Protein AF-A0A1A7WM80-F1 (afdb_monomer_lite)

Structure (mmCIF, N/CA/C/O backbone):
data_AF-A0A1A7WM80-F1
#
_entry.id   AF-A0A1A7WM80-F1
#
loop_
_atom_site.group_PDB
_atom_site.id
_atom_site.type_symbol
_atom_site.label_atom_id
_atom_site.label_alt_id
_atom_site.label_comp_id
_atom_site.label_asym_id
_atom_site.label_entity_id
_atom_site.label_seq_id
_atom_site.pdbx_PDB_ins_code
_atom_site.Cartn_x
_atom_site.Cartn_y
_atom_site.Cartn_z
_atom_site.occupancy
_atom_site.B_iso_or_equiv
_atom_site.auth_seq_id
_atom_site.auth_comp_id
_atom_site.auth_asym_id
_atom_site.auth_atom_id
_atom_site.pdbx_PDB_model_num
ATOM 1 N N . GLU A 1 1 ? 20.010 -21.879 -5.066 1.00 61.41 1 GLU A N 1
ATOM 2 C CA . GLU A 1 1 ? 19.244 -20.628 -5.216 1.00 61.41 1 GLU A CA 1
ATOM 3 C C . GLU A 1 1 ? 18.224 -20.586 -4.095 1.00 61.41 1 GLU A C 1
ATOM 5 O O . GLU A 1 1 ? 17.608 -21.617 -3.839 1.00 61.41 1 GLU A O 1
ATOM 10 N N . ASN A 1 2 ? 18.106 -19.465 -3.383 1.00 75.56 2 ASN A N 1
ATOM 11 C CA . ASN A 1 2 ? 17.033 -19.303 -2.405 1.00 75.56 2 ASN A CA 1
ATOM 12 C C . ASN A 1 2 ? 15.741 -19.009 -3.181 1.00 75.56 2 ASN A C 1
ATOM 14 O O . ASN A 1 2 ? 15.754 -18.109 -4.023 1.00 75.56 2 ASN A O 1
ATOM 18 N N . PRO A 1 3 ? 14.655 -19.771 -2.973 1.00 90.31 3 PRO A N 1
ATOM 19 C CA . PRO A 1 3 ? 13.404 -19.518 -3.672 1.00 90.31 3 PRO A CA 1
ATOM 20 C C . PRO A 1 3 ? 12.851 -18.145 -3.274 1.00 90.31 3 PRO A C 1
ATOM 22 O O . PRO A 1 3 ? 12.801 -17.809 -2.094 1.00 90.31 3 PRO A O 1
ATOM 25 N N . VAL A 1 4 ? 12.429 -17.361 -4.267 1.00 94.38 4 VAL A N 1
ATOM 26 C CA . VAL A 1 4 ? 11.773 -16.065 -4.051 1.00 94.38 4 VAL A CA 1
ATOM 27 C C . VAL A 1 4 ? 10.263 -16.276 -4.038 1.00 94.38 4 VAL A C 1
ATOM 29 O O . VAL A 1 4 ? 9.712 -16.872 -4.965 1.00 94.38 4 VAL A O 1
ATOM 32 N N . GLN A 1 5 ? 9.591 -15.759 -3.011 1.00 95.19 5 GLN A N 1
ATOM 33 C CA . GLN A 1 5 ? 8.135 -15.764 -2.905 1.00 95.19 5 GLN A CA 1
ATOM 34 C C . GLN A 1 5 ? 7.595 -14.341 -3.052 1.00 95.19 5 GLN A C 1
ATOM 36 O O . GLN A 1 5 ? 7.981 -13.439 -2.315 1.00 95.19 5 GLN A O 1
ATOM 41 N N . PHE A 1 6 ? 6.687 -14.148 -4.008 1.00 96.81 6 PHE A N 1
ATOM 42 C CA . PHE A 1 6 ? 6.001 -12.876 -4.217 1.00 96.81 6 PHE A CA 1
ATOM 43 C C . PHE A 1 6 ? 4.604 -12.923 -3.608 1.00 96.81 6 PHE A C 1
ATOM 45 O O . PHE A 1 6 ? 3.855 -13.874 -3.836 1.00 96.81 6 PHE A O 1
ATOM 52 N N . TYR A 1 7 ? 4.243 -11.860 -2.896 1.00 97.31 7 TYR A N 1
ATOM 53 C CA . TYR A 1 7 ? 2.901 -11.645 -2.371 1.00 97.31 7 TYR A CA 1
ATOM 54 C C . TYR A 1 7 ? 2.231 -10.502 -3.141 1.00 97.31 7 TYR A C 1
ATOM 56 O O . TYR A 1 7 ? 2.820 -9.433 -3.321 1.00 97.31 7 TYR A O 1
ATOM 64 N N . GLU A 1 8 ? 1.000 -10.713 -3.613 1.00 97.81 8 GLU A N 1
ATOM 65 C CA . GLU A 1 8 ? 0.164 -9.605 -4.076 1.00 97.81 8 GLU A CA 1
ATOM 66 C C . GLU A 1 8 ? -0.400 -8.905 -2.837 1.00 97.81 8 GLU A C 1
ATOM 68 O O . GLU A 1 8 ? -1.327 -9.420 -2.216 1.00 97.81 8 GLU A O 1
ATOM 73 N N . ARG A 1 9 ? 0.153 -7.728 -2.506 1.00 97.94 9 ARG A N 1
ATOM 74 C CA . ARG A 1 9 ? -0.090 -7.004 -1.241 1.00 97.94 9 ARG A CA 1
ATOM 75 C C . ARG A 1 9 ? 0.486 -7.740 -0.023 1.00 97.94 9 ARG A C 1
ATOM 77 O O . ARG A 1 9 ? 1.331 -8.621 -0.151 1.00 97.94 9 ARG A O 1
ATOM 84 N N . SER A 1 10 ? 0.095 -7.308 1.171 1.00 96.25 10 SER A N 1
ATOM 85 C CA . SER A 1 10 ? 0.457 -7.927 2.443 1.00 96.25 10 SER A CA 1
ATOM 86 C C . SER A 1 10 ? -0.557 -7.574 3.531 1.00 96.25 10 SER A C 1
ATOM 88 O O . SER A 1 10 ? -1.311 -6.604 3.412 1.00 96.25 10 SER A O 1
ATOM 90 N N . VAL A 1 11 ? -0.485 -8.296 4.648 1.00 95.69 11 VAL A N 1
ATOM 91 C CA . VAL A 1 11 ? -1.216 -7.971 5.886 1.00 95.69 11 VAL A CA 1
ATOM 92 C C . VAL A 1 11 ? -0.970 -6.528 6.352 1.00 95.69 11 VAL A C 1
ATOM 94 O O . VAL A 1 11 ? -1.848 -5.885 6.917 1.00 95.69 11 VAL A O 1
ATOM 97 N N . TYR A 1 12 ? 0.196 -5.958 6.032 1.00 96.19 12 TYR A N 1
ATOM 98 C CA . TYR A 1 12 ? 0.525 -4.574 6.362 1.00 96.19 12 TYR A CA 1
ATOM 99 C C . TYR A 1 12 ? -0.282 -3.575 5.533 1.00 96.19 12 TYR A C 1
ATOM 101 O O . TYR A 1 12 ? -0.803 -2.610 6.089 1.00 96.19 12 TYR A O 1
ATOM 109 N N . SER A 1 13 ? -0.440 -3.803 4.225 1.00 97.38 13 SER A N 1
ATOM 110 C CA . SER A 1 13 ? -1.319 -2.949 3.417 1.00 97.38 13 SER A CA 1
ATOM 111 C C . SER A 1 13 ? -2.782 -3.067 3.841 1.00 97.38 13 SER A C 1
ATOM 113 O O . SER A 1 13 ? -3.495 -2.066 3.791 1.00 97.38 13 SER A O 1
ATOM 115 N N . ASP A 1 14 ? -3.221 -4.235 4.319 1.00 97.62 14 ASP A N 1
ATOM 116 C CA . ASP A 1 14 ? -4.590 -4.404 4.814 1.00 97.62 14 ASP A CA 1
ATOM 117 C C . ASP A 1 14 ? -4.869 -3.449 5.979 1.00 97.62 14 ASP A C 1
ATOM 119 O O . ASP A 1 14 ? -5.851 -2.709 5.933 1.00 97.62 14 ASP A O 1
ATOM 123 N N . ARG A 1 15 ? -3.969 -3.377 6.972 1.00 97.12 15 ARG A N 1
ATOM 124 C CA . ARG A 1 15 ? -4.127 -2.471 8.120 1.00 97.12 15 ARG A CA 1
ATOM 125 C C . ARG A 1 15 ? -3.833 -1.013 7.784 1.00 97.12 15 ARG A C 1
ATOM 127 O O . ARG A 1 15 ? -4.650 -0.139 8.068 1.00 97.12 15 ARG A O 1
ATOM 134 N N . TYR A 1 16 ? -2.654 -0.736 7.232 1.00 97.44 16 TYR A N 1
ATOM 135 C CA . TYR A 1 16 ? -2.134 0.628 7.120 1.00 97.44 16 TYR A CA 1
ATOM 136 C C . TYR A 1 16 ? -2.689 1.396 5.922 1.00 97.44 16 TYR A C 1
ATOM 138 O O . TYR A 1 16 ? -2.710 2.627 5.964 1.00 97.44 16 TYR A O 1
ATOM 146 N N . VAL A 1 17 ? -3.191 0.703 4.895 1.00 98.12 17 VAL A N 1
ATOM 147 C CA . VAL A 1 17 ? -3.838 1.335 3.742 1.00 98.12 17 VAL A CA 1
ATOM 148 C C . VAL A 1 17 ? -5.353 1.185 3.828 1.00 98.12 17 VAL A C 1
ATOM 150 O O . VAL A 1 17 ? -6.040 2.187 3.975 1.00 98.12 17 VAL A O 1
ATOM 153 N N . PHE A 1 18 ? -5.892 -0.031 3.732 1.00 98.31 18 PHE A N 1
ATOM 154 C CA . PHE A 1 18 ? -7.330 -0.211 3.500 1.00 98.31 18 PHE A CA 1
ATOM 155 C C . PHE A 1 18 ? -8.171 -0.010 4.762 1.00 98.31 18 PHE A C 1
ATOM 157 O O . PHE A 1 18 ? -9.069 0.830 4.764 1.00 98.31 18 PHE A O 1
ATOM 164 N N . ALA A 1 19 ? -7.875 -0.729 5.845 1.00 98.19 19 ALA A N 1
ATOM 165 C CA . ALA A 1 19 ? -8.649 -0.634 7.080 1.00 98.19 19 ALA A CA 1
ATOM 166 C C . ALA A 1 19 ? -8.515 0.752 7.731 1.00 98.19 19 ALA A C 1
ATOM 168 O O . ALA A 1 19 ? -9.516 1.315 8.170 1.00 98.19 19 ALA A O 1
ATOM 169 N N . SER A 1 20 ? -7.315 1.349 7.710 1.00 97.81 20 SER A N 1
ATOM 170 C CA . SER A 1 20 ? -7.134 2.730 8.177 1.00 97.81 20 SER A CA 1
ATOM 171 C C . SER A 1 20 ? -7.931 3.736 7.336 1.00 97.81 20 SER A C 1
ATOM 173 O O . SER A 1 20 ? -8.473 4.686 7.890 1.00 97.81 20 SER A O 1
ATOM 175 N N . ASN A 1 21 ? -8.056 3.526 6.018 1.00 98.00 21 ASN A N 1
ATOM 176 C CA . ASN A 1 21 ? -8.878 4.382 5.159 1.00 98.00 21 ASN A CA 1
ATOM 177 C C . ASN A 1 21 ? -10.360 4.270 5.477 1.00 98.00 21 ASN A C 1
ATOM 179 O O . ASN A 1 21 ? -11.034 5.289 5.547 1.00 98.00 21 ASN A O 1
ATOM 183 N N . LEU A 1 22 ? -10.855 3.048 5.669 1.00 98.06 22 LEU A N 1
ATOM 184 C CA . LEU A 1 22 ? -12.249 2.814 6.042 1.00 98.06 22 LEU A CA 1
ATOM 185 C C . LEU A 1 22 ? -12.574 3.485 7.381 1.00 98.06 22 LEU A C 1
ATOM 187 O O . LEU A 1 22 ? -13.598 4.149 7.503 1.00 98.06 22 LEU A O 1
ATOM 191 N N . PHE A 1 23 ? -11.672 3.393 8.360 1.00 98.06 23 PHE A N 1
ATOM 192 C CA . PHE A 1 23 ? -11.830 4.106 9.626 1.00 98.06 23 PHE A CA 1
ATOM 193 C C . PHE A 1 23 ? -11.856 5.630 9.442 1.00 98.06 23 PHE A C 1
ATOM 195 O O . PHE A 1 23 ? -12.776 6.292 9.914 1.00 98.06 23 PHE A O 1
ATOM 202 N N . GLU A 1 24 ? -10.903 6.197 8.699 1.00 96.56 24 GLU A N 1
ATOM 203 C CA . GLU A 1 24 ? -10.845 7.645 8.441 1.00 96.56 24 GLU A CA 1
ATOM 204 C C . GLU A 1 24 ? -12.034 8.171 7.617 1.00 96.56 24 GLU A C 1
ATOM 206 O O . GLU A 1 24 ? -12.412 9.333 7.767 1.00 96.56 24 GLU A O 1
ATOM 211 N N . CYS A 1 25 ? -12.648 7.329 6.780 1.00 95.25 25 CYS A N 1
ATOM 212 C CA . CYS A 1 25 ? -13.864 7.656 6.028 1.00 95.25 25 CYS A CA 1
ATOM 213 C C . CYS A 1 25 ? -15.151 7.514 6.855 1.00 95.25 25 CYS A C 1
ATOM 215 O O . CYS A 1 25 ? -16.214 7.931 6.396 1.00 95.25 25 CYS A O 1
ATOM 217 N N . GLY A 1 26 ? -15.070 6.965 8.071 1.00 96.44 26 GLY A N 1
ATOM 218 C CA . GLY A 1 26 ? -16.225 6.705 8.930 1.00 96.44 26 GLY A CA 1
ATOM 219 C C . GLY A 1 26 ? -16.981 5.412 8.607 1.00 96.44 26 GLY A C 1
ATOM 220 O O . GLY A 1 26 ? -18.076 5.215 9.129 1.00 96.44 26 GLY A O 1
ATOM 221 N N . ASP A 1 27 ? -16.407 4.529 7.783 1.00 97.19 27 ASP A N 1
ATOM 222 C CA . ASP A 1 27 ? -16.963 3.207 7.462 1.00 97.19 27 ASP A CA 1
ATOM 223 C C . ASP A 1 27 ? -16.685 2.167 8.563 1.00 97.19 27 ASP A C 1
ATOM 225 O O . ASP A 1 27 ? -17.310 1.107 8.585 1.00 97.19 27 ASP A O 1
ATOM 229 N N . LEU A 1 28 ? -15.752 2.459 9.477 1.00 98.00 28 LEU A N 1
ATOM 230 C CA . LEU A 1 28 ? -15.534 1.701 10.710 1.00 98.00 28 LEU A CA 1
ATOM 231 C C . LEU A 1 28 ? -15.759 2.608 11.916 1.00 98.00 28 LEU A C 1
ATOM 233 O O . LEU A 1 28 ? -15.232 3.718 11.984 1.00 98.00 28 LEU A O 1
ATOM 237 N N . THR A 1 29 ? -16.499 2.114 12.901 1.00 98.44 29 THR A N 1
ATOM 238 C CA . THR A 1 29 ? -16.626 2.767 14.208 1.00 98.44 29 THR A CA 1
ATOM 239 C C . THR A 1 29 ? -15.337 2.639 15.023 1.00 98.44 29 THR A C 1
ATOM 241 O O . THR A 1 29 ? -14.519 1.748 14.788 1.00 98.44 29 THR A O 1
ATOM 244 N N . ASP A 1 30 ? -15.183 3.468 16.061 1.00 98.31 30 ASP A N 1
ATOM 245 C CA . ASP A 1 30 ? -14.046 3.379 16.993 1.00 98.31 30 ASP A CA 1
ATOM 246 C C . ASP A 1 30 ? -13.900 1.979 17.610 1.00 98.31 30 ASP A C 1
ATOM 248 O O . ASP A 1 30 ? -12.790 1.482 17.803 1.00 98.31 30 ASP A O 1
ATOM 252 N N . THR A 1 31 ? -15.027 1.318 17.903 1.00 98.38 31 THR A N 1
ATOM 253 C CA . THR A 1 31 ? -15.024 -0.038 18.468 1.00 98.38 31 THR A CA 1
ATOM 254 C C . THR A 1 31 ? -14.562 -1.066 17.438 1.00 98.38 31 THR A C 1
ATOM 256 O O . THR A 1 31 ? -13.706 -1.890 17.753 1.00 98.38 31 THR A O 1
ATOM 259 N N . GLU A 1 32 ? -15.073 -1.011 16.206 1.00 98.56 32 GLU A N 1
ATOM 260 C CA . GLU A 1 32 ? -14.650 -1.921 15.131 1.00 98.56 32 GLU A CA 1
ATOM 261 C C . GLU A 1 32 ? -13.172 -1.735 14.789 1.00 98.56 32 GLU A C 1
ATOM 263 O O . GLU A 1 32 ? -12.442 -2.717 14.650 1.00 98.56 32 GLU A O 1
ATOM 268 N N . TRP A 1 33 ? -12.707 -0.486 14.729 1.00 98.31 33 TRP A N 1
ATOM 269 C CA . TRP A 1 33 ? -11.304 -0.177 14.487 1.00 98.31 33 TRP A CA 1
ATOM 270 C C . TRP A 1 33 ? -10.397 -0.666 15.619 1.00 98.31 33 TRP A C 1
ATOM 272 O O . TRP A 1 33 ? -9.346 -1.248 15.351 1.00 98.31 33 TRP A O 1
ATOM 282 N N . SER A 1 34 ? -10.797 -0.495 16.882 1.00 98.19 34 SER A N 1
ATOM 283 C CA . SER A 1 34 ? -10.044 -1.034 18.022 1.00 98.19 34 SER A CA 1
ATOM 284 C C . SER A 1 34 ? -9.934 -2.558 17.948 1.00 98.19 34 SER A C 1
ATOM 286 O O . SER A 1 34 ? -8.833 -3.097 18.026 1.00 98.19 34 SER A O 1
ATOM 288 N N . VAL A 1 35 ? -11.052 -3.255 17.722 1.00 98.31 35 VAL A N 1
ATOM 289 C CA . VAL A 1 35 ? -11.076 -4.725 17.641 1.00 98.31 35 VAL A CA 1
ATOM 290 C C . VAL A 1 35 ? -10.240 -5.232 16.463 1.00 98.31 35 VAL A C 1
ATOM 292 O O . VAL A 1 35 ? -9.487 -6.195 16.615 1.00 98.31 35 VAL A O 1
ATOM 295 N N . TYR A 1 36 ? -10.327 -4.580 15.299 1.00 98.31 36 TYR A N 1
ATOM 296 C CA . TYR A 1 36 ? -9.520 -4.929 14.129 1.00 98.31 36 TYR A CA 1
ATOM 297 C C . TYR A 1 36 ? -8.019 -4.814 14.425 1.00 98.31 36 TYR A C 1
ATOM 299 O O . TYR A 1 36 ? -7.251 -5.727 14.113 1.00 98.31 36 TYR A O 1
ATOM 307 N N . GLN A 1 37 ? -7.593 -3.713 15.049 1.00 97.19 37 GLN A N 1
ATOM 308 C CA . GLN A 1 37 ? -6.188 -3.490 15.386 1.00 97.19 37 GLN A CA 1
ATOM 309 C C . GLN A 1 37 ? -5.663 -4.495 16.411 1.00 97.19 37 GLN A C 1
ATOM 311 O O . GLN A 1 37 ? -4.539 -4.983 16.252 1.00 97.19 37 GLN A O 1
ATOM 316 N N . ASP A 1 38 ? -6.466 -4.826 17.422 1.00 97.12 38 ASP A N 1
ATOM 317 C CA . ASP A 1 38 ? -6.116 -5.827 18.430 1.00 97.12 38 ASP A CA 1
ATOM 318 C C . ASP A 1 38 ? -5.921 -7.199 17.780 1.00 97.12 38 ASP A C 1
ATOM 320 O O . ASP A 1 38 ? -4.903 -7.860 18.000 1.00 97.12 38 ASP A O 1
ATOM 324 N N . TRP A 1 39 ? -6.854 -7.604 16.913 1.00 97.12 39 TRP A N 1
ATOM 325 C CA . TRP A 1 39 ? -6.787 -8.892 16.227 1.00 97.12 39 TRP A CA 1
ATOM 326 C C . TRP A 1 39 ? -5.602 -8.973 15.263 1.00 97.12 39 TRP A C 1
ATOM 328 O O . TRP A 1 39 ? -4.842 -9.942 15.289 1.00 97.12 39 TRP A O 1
ATOM 338 N N . HIS A 1 40 ? -5.391 -7.928 14.461 1.00 96.12 40 HIS A N 1
ATOM 339 C CA . HIS A 1 40 ? -4.257 -7.838 13.546 1.00 96.12 40 HIS A CA 1
ATOM 340 C C . HIS A 1 40 ? -2.916 -7.924 14.291 1.00 96.12 40 HIS A C 1
ATOM 342 O O . HIS A 1 40 ? -2.020 -8.667 13.892 1.00 96.12 40 HIS A O 1
ATOM 348 N N . THR A 1 41 ? -2.777 -7.188 15.396 1.00 94.56 41 THR A N 1
ATOM 349 C CA . THR A 1 41 ? -1.548 -7.184 16.202 1.00 94.56 41 THR A CA 1
ATOM 350 C C . THR A 1 41 ? -1.312 -8.543 16.859 1.00 94.56 41 THR A C 1
ATOM 352 O O . THR A 1 41 ? -0.188 -9.043 16.849 1.00 94.56 41 THR A O 1
ATOM 355 N N . TRP A 1 42 ? -2.365 -9.179 17.379 1.00 94.38 42 TRP A N 1
ATOM 356 C CA . TRP A 1 42 ? -2.273 -10.519 17.955 1.00 94.38 42 TRP A CA 1
ATOM 357 C C . TRP A 1 42 ? -1.820 -11.565 16.929 1.00 94.38 42 TRP A C 1
ATOM 359 O O . TRP A 1 42 ? -0.921 -12.352 17.223 1.00 94.38 42 TRP A O 1
ATOM 369 N N . LEU A 1 43 ? -2.393 -11.546 15.720 1.00 93.38 43 LEU A N 1
ATOM 370 C CA . LEU A 1 43 ? -2.004 -12.459 14.643 1.00 93.38 43 LEU A CA 1
ATOM 371 C C . LEU A 1 43 ? -0.544 -12.279 14.245 1.00 93.38 43 LEU A C 1
ATOM 373 O O . LEU A 1 43 ? 0.190 -13.261 14.162 1.00 93.38 43 LEU A O 1
ATOM 377 N N . LEU A 1 44 ? -0.110 -11.037 14.027 1.00 91.25 44 LEU A N 1
ATOM 378 C CA . LEU A 1 44 ? 1.275 -10.778 13.656 1.00 91.25 44 LEU A CA 1
ATOM 379 C C . LEU A 1 44 ? 2.240 -11.259 14.737 1.00 91.25 44 LEU A C 1
ATOM 381 O O . LEU A 1 44 ? 3.164 -11.990 14.417 1.00 91.25 44 LEU A O 1
ATOM 385 N N . ASN A 1 45 ? 1.970 -10.995 16.014 1.00 89.19 45 ASN A N 1
ATOM 386 C CA . ASN A 1 45 ? 2.823 -11.491 17.098 1.00 89.19 45 ASN A CA 1
ATOM 387 C C . ASN A 1 45 ? 2.931 -13.028 17.149 1.00 89.19 45 ASN A C 1
ATOM 389 O O . ASN A 1 45 ? 3.897 -13.551 17.702 1.00 89.19 45 ASN A O 1
ATOM 393 N N . HIS A 1 46 ? 1.944 -13.759 16.622 1.00 89.94 46 HIS A N 1
ATOM 394 C CA . HIS A 1 46 ? 1.958 -15.222 16.600 1.00 89.94 46 HIS A CA 1
ATOM 395 C C . HIS A 1 46 ? 2.618 -15.806 15.343 1.00 89.94 46 HIS A C 1
ATOM 397 O O . HIS A 1 46 ? 3.255 -16.852 15.429 1.00 89.94 46 HIS A O 1
ATOM 403 N N . PHE A 1 47 ? 2.470 -15.142 14.192 1.00 89.38 47 PHE A N 1
ATOM 404 C CA . PHE A 1 47 ? 2.860 -15.679 12.883 1.00 89.38 47 PHE A CA 1
ATOM 405 C C . PHE A 1 47 ? 4.011 -14.926 12.198 1.00 89.38 47 PHE A C 1
ATOM 407 O O . PHE A 1 47 ? 4.476 -15.380 11.159 1.00 89.38 47 PHE A O 1
ATOM 414 N N . GLU A 1 48 ? 4.493 -13.804 12.747 1.00 80.88 48 GLU A N 1
ATOM 415 C CA . GLU A 1 48 ? 5.513 -12.934 12.128 1.00 80.88 48 GLU A CA 1
ATOM 416 C C . GLU A 1 48 ? 6.726 -13.679 11.537 1.00 80.88 48 GLU A C 1
ATOM 418 O O . GLU A 1 48 ? 7.083 -13.359 10.397 1.00 80.88 48 GLU A O 1
ATOM 423 N N . PRO A 1 49 ? 7.328 -14.693 12.200 1.00 81.81 49 PRO A N 1
ATOM 424 C CA . PRO A 1 49 ? 8.484 -15.397 11.641 1.00 81.81 49 PRO A CA 1
ATOM 425 C C . PRO A 1 49 ? 8.216 -16.058 10.281 1.00 81.81 49 PRO A C 1
ATOM 427 O O . PRO A 1 49 ? 9.131 -16.160 9.468 1.00 81.81 49 PRO A O 1
ATOM 430 N N . ASP A 1 50 ? 6.971 -16.462 10.013 1.00 85.69 50 ASP A N 1
ATOM 431 C CA . ASP A 1 50 ? 6.583 -17.174 8.790 1.00 85.69 50 ASP A CA 1
ATOM 432 C C . ASP A 1 50 ? 6.167 -16.229 7.648 1.00 85.69 50 ASP A C 1
ATOM 434 O O . ASP A 1 50 ? 6.083 -16.645 6.492 1.00 85.69 50 ASP A O 1
ATOM 438 N N . ILE A 1 51 ? 5.902 -14.953 7.953 1.00 87.50 51 ILE A N 1
ATOM 439 C CA . ILE A 1 51 ? 5.387 -13.950 6.998 1.00 87.50 51 ILE A CA 1
ATOM 440 C C . ILE A 1 51 ? 6.248 -12.685 6.920 1.00 87.50 51 ILE A C 1
ATOM 442 O O . ILE A 1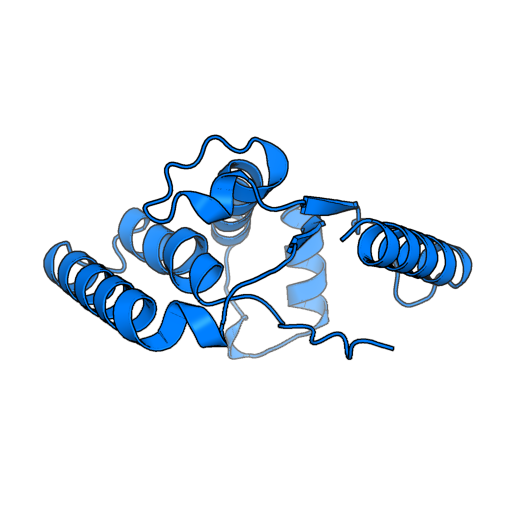 51 ? 5.812 -11.659 6.393 1.00 87.50 51 ILE A O 1
ATOM 446 N N . THR A 1 52 ? 7.473 -12.747 7.443 1.00 90.75 52 THR A N 1
ATOM 447 C CA . THR A 1 52 ? 8.430 -11.640 7.368 1.00 90.75 52 THR A CA 1
ATOM 448 C C . THR A 1 52 ? 8.748 -11.321 5.907 1.00 90.75 52 THR A C 1
ATOM 450 O O . THR A 1 52 ? 9.049 -12.206 5.105 1.00 90.75 52 THR A O 1
ATOM 453 N N . LEU A 1 53 ? 8.698 -10.037 5.556 1.00 94.81 53 LEU A N 1
ATOM 454 C CA . LEU A 1 53 ? 9.068 -9.559 4.227 1.00 94.81 53 LEU A CA 1
ATOM 455 C C . LEU A 1 53 ? 10.556 -9.201 4.189 1.00 94.81 53 LEU A C 1
ATOM 457 O O . LEU A 1 53 ? 11.077 -8.630 5.141 1.00 94.81 53 LEU A O 1
ATOM 461 N N . ASN A 1 54 ? 11.230 -9.474 3.070 1.00 95.38 54 ASN A N 1
ATOM 462 C CA . ASN A 1 54 ? 12.616 -9.033 2.850 1.00 95.38 54 ASN A CA 1
ATOM 463 C C . ASN A 1 54 ? 12.704 -7.691 2.108 1.00 95.38 54 ASN A C 1
ATOM 465 O O . ASN A 1 54 ? 13.697 -6.985 2.219 1.00 95.38 54 ASN A O 1
ATOM 469 N N . GLY A 1 55 ? 11.657 -7.317 1.374 1.00 96.75 55 GLY A N 1
ATOM 470 C CA . GLY A 1 55 ? 11.577 -6.063 0.635 1.00 96.75 55 GLY A CA 1
ATOM 471 C C . GLY A 1 55 ? 10.183 -5.856 0.053 1.00 96.75 55 GLY A C 1
ATOM 472 O O . GLY A 1 55 ? 9.364 -6.776 0.025 1.00 96.75 55 GLY A O 1
ATOM 473 N N . ILE A 1 56 ? 9.904 -4.637 -0.402 1.00 98.31 56 ILE A N 1
ATOM 474 C CA . ILE A 1 56 ? 8.609 -4.252 -0.970 1.00 98.31 56 ILE A CA 1
ATOM 475 C C . ILE A 1 56 ? 8.819 -3.722 -2.386 1.00 98.31 56 ILE A C 1
ATOM 477 O O . ILE A 1 56 ? 9.703 -2.905 -2.627 1.00 98.31 56 ILE A O 1
ATOM 481 N N . ILE A 1 57 ? 7.974 -4.148 -3.324 1.00 98.56 57 ILE A N 1
ATOM 482 C CA . ILE A 1 57 ? 7.904 -3.560 -4.665 1.00 98.56 57 ILE A CA 1
ATOM 483 C C . ILE A 1 57 ? 6.641 -2.701 -4.732 1.00 98.56 57 ILE A C 1
ATOM 485 O O . ILE A 1 57 ? 5.526 -3.220 -4.692 1.00 98.56 57 ILE A O 1
ATOM 489 N N . TYR A 1 58 ? 6.811 -1.383 -4.831 1.00 98.56 58 TYR A N 1
ATOM 490 C CA . TYR A 1 58 ? 5.714 -0.426 -4.928 1.00 98.56 58 TYR A CA 1
ATOM 491 C C . TYR A 1 58 ? 5.458 -0.042 -6.390 1.00 98.56 58 TYR A C 1
ATOM 493 O O . TYR A 1 58 ? 6.230 0.696 -7.004 1.00 98.56 58 TYR A O 1
ATOM 501 N N . LEU A 1 59 ? 4.348 -0.541 -6.944 1.00 98.00 59 LEU A N 1
ATOM 502 C CA . LEU A 1 59 ? 3.861 -0.181 -8.277 1.00 98.00 59 LEU A CA 1
ATOM 503 C C . LEU A 1 59 ? 3.108 1.153 -8.211 1.00 98.00 59 LEU A C 1
ATOM 505 O O . LEU A 1 59 ? 1.910 1.196 -7.924 1.00 98.00 59 LEU A O 1
ATOM 509 N N . ARG A 1 60 ? 3.823 2.246 -8.464 1.00 98.00 60 ARG A N 1
ATOM 510 C CA . ARG A 1 60 ? 3.317 3.611 -8.321 1.00 98.00 60 ARG A CA 1
ATOM 511 C C . ARG A 1 60 ? 2.666 4.086 -9.619 1.00 98.00 60 ARG A C 1
ATOM 513 O O . ARG A 1 60 ? 3.291 4.072 -10.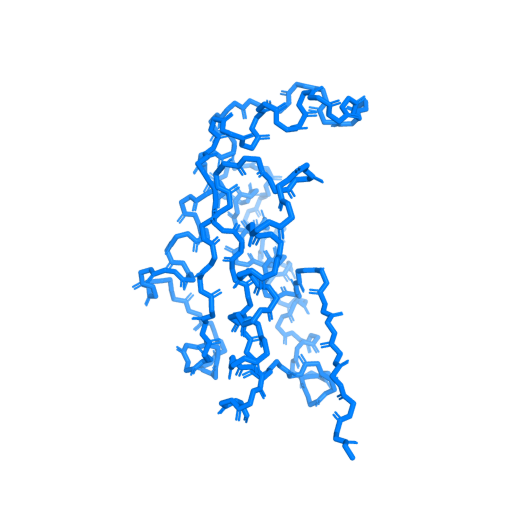676 1.00 98.00 60 ARG A O 1
ATOM 520 N N . ALA A 1 61 ? 1.416 4.532 -9.536 1.00 97.44 61 ALA A N 1
ATOM 521 C CA . ALA A 1 61 ? 0.698 5.177 -10.636 1.00 97.44 61 ALA A CA 1
ATOM 522 C C . ALA A 1 61 ? -0.233 6.271 -10.083 1.00 97.44 61 ALA A C 1
ATOM 524 O O . ALA A 1 61 ? -0.699 6.143 -8.944 1.00 97.44 61 ALA A O 1
ATOM 525 N N . PRO A 1 62 ? -0.535 7.324 -10.862 1.00 97.69 62 PRO A N 1
ATOM 526 C CA . PRO A 1 62 ? -1.444 8.370 -10.413 1.00 97.69 62 PRO A CA 1
ATOM 527 C C . PRO A 1 62 ? -2.896 7.8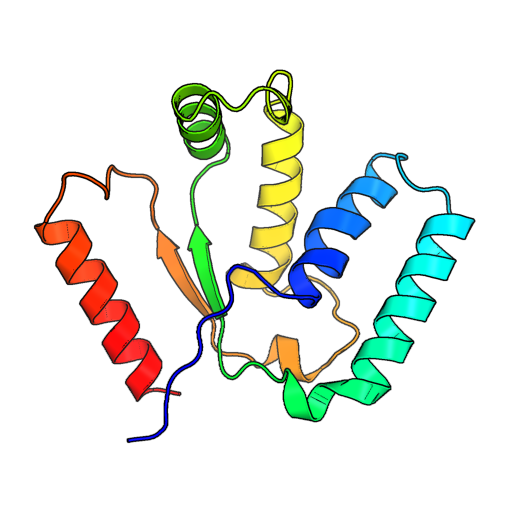52 -10.310 1.00 97.69 62 PRO A C 1
ATOM 529 O O . PRO A 1 62 ? -3.299 6.990 -11.103 1.00 97.69 62 PRO A O 1
ATOM 532 N N . PRO A 1 63 ? -3.723 8.389 -9.389 1.00 98.00 63 PRO A N 1
ATOM 533 C CA . PRO A 1 63 ? -5.114 7.962 -9.190 1.00 98.00 63 PRO A CA 1
ATOM 534 C C . PRO A 1 63 ? -5.958 7.961 -10.468 1.00 98.00 63 PRO A C 1
ATOM 536 O O . PRO A 1 63 ? -6.727 7.032 -10.711 1.00 98.00 63 PRO A O 1
ATOM 539 N N . GLN A 1 64 ? -5.759 8.949 -11.343 1.00 97.38 64 GLN A N 1
ATOM 540 C CA . GLN A 1 64 ? -6.465 9.067 -12.621 1.00 97.38 64 GLN A CA 1
ATOM 541 C C . GLN A 1 64 ? -6.136 7.893 -13.550 1.00 97.38 64 GLN A C 1
ATOM 543 O O . GLN A 1 64 ? -7.013 7.371 -14.242 1.00 97.38 64 GLN A O 1
ATOM 548 N N . ARG A 1 65 ? -4.884 7.421 -13.531 1.00 96.50 65 ARG A N 1
ATOM 549 C CA . ARG A 1 65 ? -4.471 6.241 -14.292 1.00 96.50 65 ARG A CA 1
ATOM 550 C C . ARG A 1 65 ? -5.066 4.965 -13.712 1.00 96.50 65 ARG A C 1
ATOM 552 O O . ARG A 1 65 ? -5.526 4.106 -14.466 1.00 96.50 65 ARG A O 1
ATOM 559 N N . CYS A 1 66 ? -5.100 4.846 -12.387 1.00 96.94 66 CYS A N 1
ATOM 560 C CA . CYS A 1 66 ? -5.771 3.742 -11.703 1.00 96.94 66 CYS A CA 1
ATOM 561 C C . CYS A 1 66 ? -7.268 3.701 -12.041 1.00 96.94 66 CYS A C 1
ATOM 563 O O . CYS A 1 66 ? -7.775 2.630 -12.369 1.00 96.94 66 CYS A O 1
ATOM 565 N N . MET A 1 67 ? -7.943 4.855 -12.073 1.00 96.88 67 MET A N 1
ATOM 566 C CA . MET A 1 67 ? -9.350 4.967 -12.468 1.00 96.88 67 MET A CA 1
ATOM 567 C C . MET A 1 67 ? -9.581 4.474 -13.901 1.00 96.88 67 MET A C 1
ATOM 569 O O . MET A 1 67 ? -10.445 3.633 -14.137 1.00 96.88 67 MET A O 1
ATOM 573 N N . GLN A 1 68 ? -8.761 4.919 -14.860 1.00 95.31 68 GLN A N 1
ATOM 574 C CA . GLN A 1 68 ? -8.839 4.442 -16.248 1.00 95.31 68 GLN A CA 1
ATOM 575 C C . GLN A 1 68 ? -8.701 2.914 -16.339 1.00 95.31 68 GLN A C 1
ATOM 577 O O . GLN A 1 68 ? -9.453 2.258 -17.062 1.00 95.31 68 GLN A O 1
ATOM 582 N N . ARG A 1 69 ? -7.752 2.332 -15.592 1.00 95.06 69 ARG A N 1
ATOM 583 C CA . ARG A 1 69 ? -7.518 0.878 -15.556 1.00 95.06 69 ARG A CA 1
ATOM 584 C C . ARG A 1 69 ? -8.673 0.118 -14.910 1.00 95.06 69 ARG A C 1
ATOM 586 O O . ARG A 1 69 ? -9.038 -0.947 -15.404 1.00 95.06 69 ARG A O 1
ATOM 593 N N . LEU A 1 70 ? -9.253 0.665 -13.845 1.00 95.25 70 LEU A N 1
ATOM 594 C CA . LEU A 1 70 ? -10.418 0.115 -13.154 1.00 95.25 70 LEU A CA 1
ATOM 595 C C . LEU A 1 70 ? -11.629 0.073 -14.096 1.00 95.25 70 LEU A C 1
ATOM 597 O O . LEU A 1 70 ? -12.215 -0.993 -14.295 1.00 95.25 70 LEU A O 1
ATOM 601 N N . MET A 1 71 ? -11.925 1.187 -14.775 1.00 94.12 71 MET A N 1
ATOM 602 C CA . MET A 1 71 ? -13.005 1.264 -15.765 1.00 94.12 71 MET A CA 1
ATOM 603 C C . MET A 1 71 ? -12.785 0.301 -16.938 1.00 94.12 71 MET A C 1
ATOM 605 O O . MET A 1 71 ? -13.715 -0.389 -17.346 1.00 94.12 71 MET A O 1
ATOM 609 N N . HIS A 1 72 ? -11.556 0.210 -17.457 1.00 93.69 72 HIS A N 1
ATOM 610 C CA . HIS A 1 72 ? -11.217 -0.721 -18.536 1.00 93.69 72 HIS A CA 1
ATOM 611 C C . HIS A 1 72 ? -11.359 -2.190 -18.106 1.00 93.69 72 HIS A C 1
ATOM 613 O O . HIS A 1 72 ? -11.739 -3.039 -18.911 1.00 93.69 72 HIS A O 1
ATOM 619 N N . ARG A 1 73 ? -11.031 -2.521 -16.851 1.00 94.94 73 ARG A N 1
ATOM 620 C CA . ARG A 1 73 ? -11.169 -3.883 -16.315 1.00 94.94 73 ARG A CA 1
ATOM 621 C C . ARG A 1 73 ? -12.635 -4.301 -16.180 1.00 94.94 73 ARG A C 1
ATOM 623 O O . ARG A 1 73 ? -12.932 -5.475 -16.373 1.00 94.94 73 ARG A O 1
ATOM 630 N N . GLY A 1 74 ? -13.523 -3.356 -15.870 1.00 93.69 74 GLY A N 1
ATOM 631 C CA . GLY A 1 74 ? -14.972 -3.535 -15.979 1.00 93.69 74 GLY A CA 1
ATOM 632 C C . GLY A 1 74 ? -15.601 -4.491 -14.961 1.00 93.69 74 GLY A C 1
ATOM 633 O O . GLY A 1 74 ? -16.654 -5.052 -15.258 1.00 93.69 74 GLY A O 1
ATOM 634 N N . ARG A 1 75 ? -14.983 -4.683 -13.786 1.00 95.94 75 ARG A N 1
ATOM 635 C CA . ARG A 1 75 ? -15.559 -5.487 -12.690 1.00 95.94 75 ARG A CA 1
ATOM 636 C C . ARG A 1 75 ? -16.804 -4.819 -12.125 1.00 95.94 75 ARG A C 1
ATOM 638 O O . ARG A 1 75 ? -16.804 -3.606 -11.925 1.00 95.94 75 ARG A O 1
ATOM 645 N N . ASP A 1 76 ? -17.833 -5.611 -11.857 1.00 95.56 76 ASP A N 1
ATOM 646 C CA . ASP A 1 76 ? -19.136 -5.115 -11.412 1.00 95.56 76 ASP A CA 1
ATOM 647 C C . ASP A 1 76 ? -19.062 -4.511 -10.004 1.00 95.56 76 ASP A C 1
ATOM 649 O O . ASP A 1 76 ? -19.638 -3.455 -9.766 1.00 95.56 76 ASP A O 1
ATOM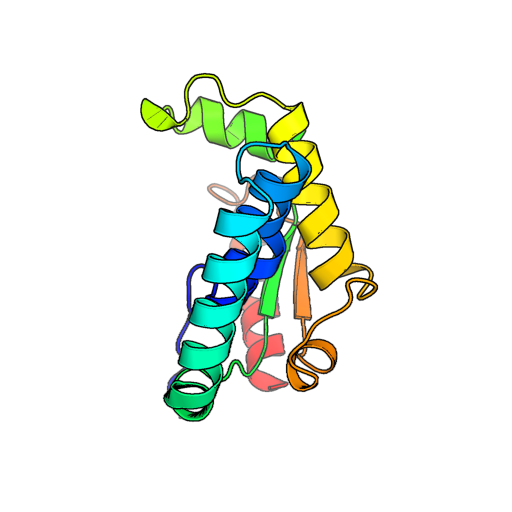 653 N N . GLU A 1 77 ? -18.285 -5.121 -9.108 1.00 95.19 77 GLU A N 1
ATOM 654 C CA . GLU A 1 77 ? -18.111 -4.715 -7.706 1.00 95.19 77 GLU A CA 1
ATOM 655 C C . GLU A 1 77 ? -17.343 -3.397 -7.555 1.00 95.19 77 GLU A C 1
ATOM 657 O O . GLU A 1 77 ? -17.412 -2.737 -6.524 1.00 95.19 77 GLU A O 1
ATOM 662 N N . GLU A 1 78 ? -16.602 -3.010 -8.592 1.00 93.25 78 GLU A N 1
ATOM 663 C CA . GLU A 1 78 ? -15.807 -1.783 -8.625 1.00 93.25 78 GLU A CA 1
ATOM 664 C C . GLU A 1 78 ? -16.560 -0.642 -9.337 1.00 93.25 78 GLU A C 1
ATOM 666 O O . GLU A 1 78 ? -16.081 0.495 -9.382 1.00 93.25 78 GLU A O 1
ATOM 671 N N . ARG A 1 79 ? -17.758 -0.915 -9.887 1.00 87.38 79 ARG A N 1
ATOM 672 C CA . ARG A 1 79 ? -18.599 0.107 -10.524 1.00 87.38 79 ARG A CA 1
ATOM 673 C C . ARG A 1 79 ? -19.114 1.073 -9.463 1.00 87.38 79 ARG A C 1
ATOM 675 O O . ARG A 1 79 ? -19.942 0.717 -8.635 1.00 87.38 79 ARG A O 1
ATOM 682 N N . GLY A 1 80 ? -18.655 2.317 -9.539 1.00 91.75 80 GLY A N 1
ATOM 683 C CA . GLY A 1 80 ? -19.069 3.386 -8.629 1.00 91.75 80 GLY A CA 1
ATOM 684 C C . GLY A 1 80 ? -18.004 3.803 -7.622 1.00 91.75 80 GLY A C 1
ATOM 685 O O . GLY A 1 80 ? -18.262 4.723 -6.854 1.00 91.75 80 GLY A O 1
ATOM 686 N N . ILE A 1 81 ? -16.811 3.196 -7.650 1.00 95.06 81 ILE A N 1
ATOM 687 C CA . ILE A 1 81 ? -15.673 3.704 -6.877 1.00 95.06 81 ILE A CA 1
ATOM 688 C C . ILE A 1 81 ? -15.348 5.134 -7.354 1.00 95.06 81 ILE A C 1
ATOM 690 O O . ILE A 1 81 ? -15.059 5.317 -8.541 1.00 95.06 81 ILE A O 1
ATOM 694 N N . PRO A 1 82 ? -15.402 6.147 -6.468 1.00 96.44 82 PRO A N 1
ATOM 695 C CA . PRO A 1 82 ? -15.112 7.530 -6.828 1.00 96.44 82 PRO A CA 1
ATOM 696 C C . PRO A 1 82 ? -13.596 7.762 -6.964 1.00 96.44 82 PRO A C 1
ATOM 698 O O . PRO A 1 82 ? -12.786 7.017 -6.406 1.00 96.44 82 PRO A O 1
ATOM 701 N N . LEU A 1 83 ? -13.188 8.792 -7.714 1.00 97.69 83 LEU A N 1
ATOM 702 C CA . LEU A 1 83 ? -11.763 9.116 -7.894 1.00 97.69 83 LEU A CA 1
ATOM 703 C C . LEU A 1 83 ? -11.121 9.503 -6.561 1.00 97.69 83 LEU A C 1
ATOM 705 O O . LEU A 1 83 ? -10.000 9.094 -6.276 1.00 97.69 83 LEU A O 1
ATOM 709 N N . GLU A 1 84 ? -11.879 10.206 -5.734 1.00 97.62 84 GLU A N 1
ATOM 710 C CA . GLU A 1 84 ? -11.525 10.657 -4.398 1.00 97.62 84 GLU A CA 1
ATOM 711 C C . GLU A 1 84 ? -11.091 9.481 -3.509 1.00 97.62 84 GLU A C 1
ATOM 713 O O . GLU A 1 84 ? -10.108 9.583 -2.780 1.00 97.62 84 GLU A O 1
ATOM 718 N N . TYR A 1 85 ? -11.752 8.323 -3.621 1.00 97.19 85 TYR A N 1
ATOM 719 C CA . TYR A 1 85 ? -11.347 7.118 -2.891 1.00 97.19 85 TYR A CA 1
ATOM 720 C C . TYR A 1 85 ? -9.968 6.616 -3.345 1.00 97.19 85 TYR A C 1
ATOM 722 O O . TYR A 1 85 ? -9.118 6.272 -2.525 1.00 97.19 85 TYR A O 1
ATOM 730 N N . LEU A 1 86 ? -9.695 6.624 -4.654 1.00 98.00 86 LEU A N 1
ATOM 731 C CA . LEU A 1 86 ? -8.375 6.252 -5.177 1.00 98.00 86 LEU A CA 1
ATOM 732 C C . LEU A 1 86 ? -7.289 7.260 -4.777 1.00 98.00 86 LEU A C 1
ATOM 734 O O . LEU A 1 86 ? -6.148 6.859 -4.553 1.00 98.00 86 LEU A O 1
ATOM 738 N N . GLU A 1 87 ? -7.626 8.547 -4.672 1.00 98.38 87 GLU A N 1
ATOM 739 C CA . GLU A 1 87 ? -6.721 9.595 -4.188 1.00 98.38 87 GLU A CA 1
ATOM 740 C C . GLU A 1 87 ? -6.353 9.391 -2.714 1.00 98.38 87 GLU A C 1
ATOM 742 O O . GLU A 1 87 ? -5.175 9.484 -2.363 1.00 98.38 87 GLU A O 1
ATOM 747 N N . GLN A 1 88 ? -7.319 9.028 -1.865 1.00 98.19 88 GLN A N 1
ATOM 748 C CA . GLN A 1 88 ? -7.065 8.696 -0.460 1.00 98.19 88 GLN A CA 1
ATOM 749 C C . GLN A 1 88 ? -6.137 7.480 -0.320 1.00 98.19 88 GLN A C 1
ATOM 751 O O . GLN A 1 88 ? -5.125 7.538 0.386 1.00 98.19 88 GLN A O 1
ATOM 756 N N . LEU A 1 89 ? -6.427 6.392 -1.046 1.00 98.25 89 LEU A N 1
ATOM 757 C CA . LEU A 1 89 ? -5.563 5.210 -1.044 1.00 98.25 89 LEU A CA 1
ATOM 758 C C . LEU A 1 89 ? -4.160 5.547 -1.556 1.00 98.25 89 LEU A C 1
ATOM 760 O O . LEU A 1 89 ? -3.173 5.080 -0.988 1.00 98.25 89 LEU A O 1
ATOM 764 N N . HIS A 1 90 ? -4.048 6.358 -2.609 1.00 98.38 90 HIS A N 1
ATOM 765 C CA . HIS A 1 90 ? -2.760 6.803 -3.133 1.00 98.38 90 HIS A CA 1
ATOM 766 C C . HIS A 1 90 ? -1.964 7.576 -2.080 1.00 98.38 90 HIS A C 1
ATOM 768 O O . HIS A 1 90 ? -0.807 7.243 -1.841 1.00 98.38 90 HIS A O 1
ATOM 774 N N . PHE A 1 91 ? -2.588 8.529 -1.382 1.00 98.00 91 PHE A N 1
ATOM 775 C CA . PHE A 1 91 ? -1.934 9.286 -0.315 1.00 98.00 91 PHE A CA 1
ATOM 776 C C . PHE A 1 91 ? -1.369 8.375 0.785 1.00 98.00 91 PHE A C 1
ATOM 778 O O . PHE A 1 91 ? -0.237 8.571 1.228 1.00 98.00 91 PHE A O 1
ATOM 785 N N . LYS A 1 92 ? -2.105 7.329 1.180 1.00 98.06 92 LYS A N 1
ATOM 786 C CA . LYS A 1 92 ? -1.625 6.344 2.165 1.00 98.06 92 LYS A CA 1
ATOM 787 C C . LYS A 1 92 ? -0.420 5.548 1.672 1.00 98.06 92 LYS A C 1
ATOM 789 O O . LYS A 1 92 ? 0.536 5.367 2.426 1.00 98.06 92 LYS A O 1
ATOM 794 N N . HIS A 1 93 ? -0.430 5.106 0.414 1.00 98.38 93 HIS A N 1
ATOM 795 C CA . HIS A 1 93 ? 0.729 4.426 -0.171 1.00 98.38 93 HIS A CA 1
ATOM 796 C C . HIS A 1 93 ? 1.939 5.358 -0.276 1.00 98.38 93 HIS A C 1
ATOM 798 O O . HIS A 1 93 ? 3.044 4.941 0.059 1.00 98.38 93 HIS A O 1
ATOM 804 N N . GLU A 1 94 ? 1.752 6.618 -0.679 1.00 98.25 94 GLU A N 1
ATOM 805 C CA . GLU A 1 94 ? 2.838 7.602 -0.742 1.00 98.25 94 GLU A CA 1
ATOM 806 C C . GLU A 1 94 ? 3.426 7.873 0.648 1.00 98.25 94 GLU A C 1
ATOM 808 O O . GLU A 1 94 ? 4.646 7.856 0.810 1.00 98.25 94 GLU A O 1
ATOM 813 N N . ALA A 1 95 ? 2.583 8.063 1.667 1.00 97.25 95 ALA A N 1
ATOM 814 C CA . ALA A 1 95 ? 3.018 8.282 3.046 1.00 97.25 95 ALA A CA 1
ATOM 815 C C . ALA A 1 95 ? 3.839 7.099 3.593 1.00 97.25 95 ALA A C 1
ATOM 817 O O . ALA A 1 95 ? 4.871 7.284 4.245 1.00 97.25 95 ALA A O 1
ATOM 818 N N . TRP A 1 96 ? 3.413 5.870 3.295 1.00 97.31 96 TRP A N 1
ATOM 819 C CA . TRP A 1 96 ? 4.087 4.664 3.766 1.00 97.31 96 TRP A CA 1
ATOM 820 C C . TRP A 1 96 ? 5.343 4.316 2.958 1.00 97.31 96 TRP A C 1
ATOM 822 O O . TRP A 1 96 ? 6.425 4.180 3.525 1.00 97.31 96 TRP A O 1
ATOM 832 N N . LEU A 1 97 ? 5.211 4.162 1.641 1.00 97.69 97 LEU A N 1
ATOM 833 C CA . LEU A 1 97 ? 6.205 3.499 0.791 1.00 97.69 97 LEU A CA 1
ATOM 834 C C . LEU A 1 97 ? 7.159 4.471 0.091 1.00 97.69 97 LEU A C 1
ATOM 836 O O . LEU A 1 97 ? 8.248 4.058 -0.305 1.00 97.69 97 LEU A O 1
ATOM 840 N N . TYR A 1 98 ? 6.776 5.743 -0.066 1.00 96.62 98 TYR A N 1
ATOM 841 C CA . TYR A 1 98 ? 7.581 6.742 -0.776 1.00 96.62 98 TYR A CA 1
ATOM 842 C C . TYR A 1 98 ? 8.206 7.769 0.176 1.00 96.62 98 TYR A C 1
ATOM 844 O O . TYR A 1 98 ? 9.424 7.923 0.220 1.00 96.62 98 TYR A O 1
ATOM 852 N N . HIS A 1 99 ? 7.387 8.437 0.987 1.00 96.06 99 HIS A N 1
ATOM 853 C CA . HIS A 1 99 ? 7.836 9.443 1.951 1.00 96.06 99 HIS A CA 1
ATOM 854 C C . HIS A 1 99 ? 8.320 8.849 3.277 1.00 96.06 99 HIS A C 1
ATOM 856 O O . HIS A 1 99 ? 9.017 9.542 4.017 1.00 96.06 99 HIS A O 1
ATOM 862 N N . LYS A 1 100 ? 7.953 7.594 3.578 1.00 92.50 100 LYS A N 1
ATOM 863 C CA . LYS A 1 100 ? 8.290 6.885 4.824 1.00 92.50 100 LYS A CA 1
ATOM 864 C C . LYS A 1 100 ? 7.976 7.698 6.092 1.00 92.50 100 LYS A C 1
ATOM 866 O O . LYS A 1 100 ? 8.747 7.700 7.048 1.00 92.50 100 LYS A O 1
ATOM 871 N N . ASN A 1 101 ? 6.852 8.416 6.097 1.00 92.06 101 ASN A N 1
ATOM 872 C CA . ASN A 1 101 ? 6.421 9.262 7.215 1.00 92.06 101 ASN A CA 1
ATOM 873 C C . ASN A 1 101 ? 5.188 8.717 7.956 1.00 92.06 101 ASN A C 1
ATOM 875 O O . ASN A 1 101 ? 4.747 9.320 8.936 1.00 92.06 101 ASN A O 1
ATOM 879 N N . LEU A 1 102 ? 4.641 7.580 7.518 1.00 91.31 102 LEU A N 1
ATOM 880 C CA . LEU A 1 102 ? 3.595 6.873 8.246 1.00 91.31 102 LEU A CA 1
ATOM 881 C C . LEU A 1 102 ? 4.178 6.209 9.502 1.00 91.31 102 LEU A C 1
ATOM 883 O O . LEU A 1 102 ? 5.180 5.499 9.436 1.00 91.31 102 LEU A O 1
ATOM 887 N N . ARG A 1 103 ? 3.532 6.410 10.654 1.00 90.25 103 ARG A N 1
ATOM 888 C CA . ARG A 1 103 ? 3.892 5.712 11.893 1.00 90.25 103 ARG A CA 1
ATOM 889 C C . ARG A 1 103 ? 3.439 4.253 11.810 1.00 90.25 103 ARG A C 1
ATOM 891 O O . ARG A 1 103 ? 2.253 3.992 11.634 1.00 90.25 103 ARG A O 1
ATOM 898 N N . LEU A 1 104 ? 4.379 3.329 11.982 1.00 91.69 104 LEU A N 1
ATOM 899 C CA . LEU A 1 104 ? 4.141 1.886 11.963 1.00 91.69 104 LEU A CA 1
ATOM 900 C C . LEU A 1 104 ? 4.369 1.301 13.357 1.00 91.69 104 LEU A C 1
ATOM 902 O O . LEU A 1 104 ? 5.285 1.720 14.065 1.00 91.69 104 LEU A O 1
ATOM 906 N N . ASP A 1 105 ? 3.565 0.309 13.732 1.00 89.50 105 ASP A N 1
ATOM 907 C CA . ASP A 1 105 ? 3.725 -0.397 15.009 1.00 89.50 105 ASP A CA 1
ATOM 908 C C . ASP A 1 105 ? 4.859 -1.436 14.963 1.00 89.50 105 ASP A C 1
ATOM 910 O O . ASP A 1 105 ? 5.407 -1.808 15.998 1.00 89.50 105 ASP A O 1
ATOM 914 N N . PHE A 1 106 ? 5.239 -1.886 13.761 1.00 86.56 106 PHE A N 1
ATOM 915 C CA . PHE A 1 106 ? 6.272 -2.901 13.540 1.00 86.56 106 PHE A CA 1
ATOM 916 C C . PHE A 1 106 ? 7.542 -2.230 13.021 1.00 86.56 106 PHE A C 1
ATOM 918 O O . PHE A 1 106 ? 7.630 -1.873 11.846 1.00 86.56 106 PHE A O 1
ATOM 925 N N . GLY A 1 107 ? 8.528 -2.049 13.904 1.00 85.69 107 GLY A N 1
ATOM 926 C CA . GLY A 1 107 ? 9.732 -1.262 13.613 1.00 85.69 107 GLY A CA 1
ATOM 927 C C . GLY A 1 107 ? 10.531 -1.751 12.402 1.00 85.69 107 GLY A C 1
ATOM 928 O O . GLY A 1 107 ? 11.065 -0.930 11.662 1.00 85.69 107 GLY A O 1
ATOM 929 N N . TYR A 1 108 ? 10.557 -3.065 12.148 1.00 90.06 108 TYR A N 1
ATOM 930 C CA . TYR A 1 108 ? 11.306 -3.642 11.026 1.00 90.06 108 TYR A CA 1
ATOM 931 C C . TYR A 1 108 ? 10.792 -3.165 9.656 1.00 90.06 108 TYR A C 1
ATOM 933 O O . TYR A 1 108 ? 11.570 -3.060 8.710 1.00 90.06 108 TYR A O 1
ATOM 941 N N . LEU A 1 109 ? 9.501 -2.818 9.552 1.00 91.69 109 LEU A N 1
ATOM 942 C CA . LEU A 1 109 ? 8.891 -2.362 8.301 1.00 91.69 109 LEU A CA 1
ATOM 943 C C . LEU A 1 109 ? 9.482 -1.040 7.804 1.00 91.69 109 LEU A C 1
ATOM 945 O O . LEU A 1 109 ? 9.554 -0.823 6.596 1.00 91.69 109 LEU A O 1
ATOM 949 N N . SER A 1 110 ? 9.906 -0.160 8.714 1.00 89.00 110 SER A N 1
ATOM 950 C CA . SER A 1 110 ? 10.508 1.135 8.364 1.00 89.00 110 SER A CA 1
ATOM 951 C C . SER A 1 110 ? 11.850 0.968 7.639 1.00 89.00 110 SER A C 1
ATOM 953 O O . SER A 1 110 ? 12.188 1.753 6.744 1.00 89.00 110 SER A O 1
ATOM 955 N N . GLU A 1 111 ? 12.573 -0.097 7.987 1.00 90.31 111 GLU A N 1
ATOM 956 C CA . GLU A 1 111 ? 13.900 -0.428 7.465 1.00 90.31 111 GLU A CA 1
ATOM 957 C C . GLU A 1 111 ? 13.846 -1.259 6.177 1.00 90.31 111 GLU A C 1
ATOM 959 O O . GLU A 1 111 ? 14.871 -1.429 5.516 1.00 90.31 111 GLU A O 1
ATOM 964 N N . LEU A 1 112 ? 12.667 -1.756 5.778 1.00 94.50 112 LEU A N 1
ATOM 965 C CA . LEU A 1 112 ? 12.557 -2.576 4.576 1.00 94.50 112 LEU A CA 1
ATOM 966 C C . LEU A 1 112 ? 13.000 -1.798 3.323 1.00 94.50 112 LEU A C 1
ATOM 968 O O . LEU A 1 112 ? 12.574 -0.649 3.104 1.00 94.50 112 LEU A O 1
ATOM 972 N N . PRO A 1 113 ? 13.819 -2.427 2.459 1.00 96.94 113 PRO A N 1
ATOM 973 C CA . PRO A 1 113 ? 14.089 -1.915 1.128 1.00 96.94 113 PRO A CA 1
ATOM 974 C C . PRO A 1 113 ? 12.788 -1.818 0.324 1.00 96.94 113 PRO A C 1
ATOM 976 O O . PRO A 1 113 ? 11.985 -2.755 0.303 1.00 96.94 113 PRO A O 1
ATOM 979 N N . VAL A 1 114 ? 12.585 -0.688 -0.356 1.00 98.00 114 VAL A N 1
ATOM 980 C CA . VAL A 1 114 ? 11.419 -0.460 -1.220 1.00 98.00 114 VAL A CA 1
ATOM 981 C C . VAL A 1 114 ? 11.895 -0.143 -2.633 1.00 98.00 114 VAL A C 1
ATOM 983 O O . VAL A 1 114 ? 12.551 0.874 -2.856 1.00 98.00 114 VAL A O 1
ATOM 986 N N . LEU A 1 115 ? 11.537 -0.990 -3.596 1.00 98.38 115 LEU A N 1
ATOM 987 C CA . LEU A 1 115 ? 11.698 -0.714 -5.019 1.00 98.38 115 LEU A CA 1
ATOM 988 C C . LEU A 1 115 ? 10.460 0.022 -5.532 1.00 98.38 115 LEU A C 1
ATOM 990 O O . LEU A 1 115 ? 9.381 -0.561 -5.626 1.00 98.38 115 LEU A O 1
ATOM 994 N N . VAL A 1 116 ? 10.616 1.291 -5.903 1.00 98.19 116 VAL A N 1
ATOM 995 C CA . VAL A 1 116 ? 9.535 2.086 -6.501 1.00 98.19 116 VAL A CA 1
ATOM 996 C C . VAL A 1 116 ? 9.587 1.961 -8.021 1.00 98.19 116 VAL A C 1
ATOM 998 O O . VAL A 1 116 ? 10.591 2.296 -8.652 1.00 98.19 116 VAL A O 1
ATOM 1001 N N . LEU A 1 117 ? 8.491 1.497 -8.619 1.00 97.44 117 LEU A N 1
ATOM 1002 C CA . LEU A 1 117 ? 8.336 1.366 -10.064 1.00 97.44 117 LEU A CA 1
ATOM 1003 C C . LEU A 1 117 ? 7.221 2.291 -10.545 1.00 97.44 117 LEU A C 1
ATOM 1005 O O . LEU A 1 117 ? 6.056 2.074 -10.218 1.00 97.44 117 LEU A O 1
ATOM 1009 N N . ASP A 1 118 ? 7.576 3.297 -11.344 1.00 95.12 118 ASP A N 1
ATOM 1010 C CA . ASP A 1 118 ? 6.589 4.128 -12.033 1.00 95.12 118 ASP A CA 1
ATOM 1011 C C . ASP A 1 118 ? 5.954 3.336 -13.182 1.00 95.12 118 ASP A C 1
ATOM 1013 O O . ASP A 1 118 ? 6.609 2.953 -14.160 1.00 95.12 118 ASP A O 1
ATOM 1017 N N . VAL A 1 119 ? 4.663 3.063 -13.030 1.00 94.94 119 VAL A N 1
ATOM 1018 C CA . VAL A 1 119 ? 3.862 2.283 -13.968 1.00 94.94 119 VAL A CA 1
ATOM 1019 C C . VAL A 1 119 ? 2.717 3.112 -14.537 1.00 94.94 119 VAL A C 1
ATOM 1021 O O . VAL A 1 119 ? 1.640 2.565 -14.777 1.00 94.94 119 VAL A O 1
ATOM 1024 N N . ASP A 1 120 ? 2.902 4.417 -14.756 1.00 93.31 120 ASP A N 1
ATOM 1025 C CA . ASP A 1 120 ? 1.885 5.244 -15.415 1.00 93.31 120 ASP A CA 1
ATOM 1026 C C . ASP A 1 120 ? 1.685 4.829 -16.887 1.00 93.31 120 ASP A C 1
ATOM 1028 O O . ASP A 1 120 ? 0.599 4.405 -17.295 1.00 93.31 120 ASP A O 1
ATOM 1032 N N . GLU A 1 121 ? 2.746 4.829 -17.697 1.00 89.56 121 GLU A N 1
ATOM 1033 C CA . GLU A 1 121 ? 2.620 4.489 -19.125 1.00 89.56 121 GLU A CA 1
ATOM 1034 C C . GLU A 1 121 ? 2.228 3.014 -19.355 1.00 89.56 121 GLU A C 1
ATOM 1036 O O . GLU A 1 121 ? 2.275 2.180 -18.446 1.00 89.56 121 GLU A O 1
ATOM 1041 N N . ASP A 1 122 ? 1.798 2.685 -20.577 1.00 82.69 122 ASP A N 1
ATOM 1042 C CA . ASP A 1 122 ? 1.357 1.326 -20.903 1.00 82.69 122 ASP A CA 1
ATOM 1043 C C . ASP A 1 122 ? 2.512 0.317 -20.801 1.00 82.69 122 ASP A C 1
ATOM 1045 O O . ASP A 1 122 ? 3.516 0.415 -21.494 1.00 82.69 122 ASP A O 1
ATOM 1049 N N . PHE A 1 123 ? 2.345 -0.668 -19.923 1.00 90.25 123 PHE A N 1
ATOM 1050 C CA . PHE A 1 123 ? 3.264 -1.790 -19.745 1.00 90.25 123 PHE A CA 1
ATOM 1051 C C . PHE A 1 123 ? 2.838 -3.011 -20.563 1.00 90.25 123 PHE A C 1
ATOM 1053 O O . PHE A 1 123 ? 3.669 -3.830 -20.945 1.00 90.25 123 PHE A O 1
ATOM 1060 N N . LYS A 1 124 ? 1.536 -3.178 -20.827 1.00 88.31 124 LYS A N 1
ATOM 1061 C CA . LYS A 1 124 ? 0.991 -4.438 -21.351 1.00 88.31 124 LYS A CA 1
ATOM 1062 C C . LYS A 1 124 ? 1.508 -4.742 -22.756 1.00 88.31 124 LYS A C 1
ATOM 1064 O O . LYS A 1 124 ? 1.727 -5.907 -23.081 1.00 88.31 124 LYS A O 1
ATOM 1069 N N . ASN A 1 125 ? 1.709 -3.701 -23.560 1.00 90.31 125 ASN A N 1
ATOM 1070 C CA . ASN A 1 125 ? 2.074 -3.824 -24.970 1.00 90.31 125 ASN A CA 1
ATOM 1071 C C . ASN A 1 125 ? 3.485 -3.301 -25.293 1.00 90.31 125 ASN A C 1
ATOM 1073 O O . ASN A 1 125 ? 3.887 -3.334 -26.453 1.00 90.31 125 ASN A O 1
ATOM 1077 N N . ASP A 1 126 ? 4.242 -2.844 -24.293 1.00 93.94 126 ASP A N 1
ATOM 1078 C CA . ASP A 1 126 ? 5.592 -2.308 -24.470 1.00 93.94 126 ASP A CA 1
ATOM 1079 C C . ASP A 1 126 ? 6.640 -3.300 -23.947 1.00 93.94 126 ASP A C 1
ATOM 1081 O O . ASP A 1 126 ? 6.886 -3.410 -22.745 1.00 93.94 126 ASP A O 1
ATOM 1085 N N . ARG A 1 127 ? 7.270 -4.040 -24.868 1.00 94.31 127 ARG A N 1
ATOM 1086 C CA . ARG A 1 127 ? 8.287 -5.050 -24.525 1.00 94.31 127 ARG A CA 1
ATOM 1087 C C . ARG A 1 127 ? 9.557 -4.430 -23.947 1.00 94.31 127 ARG A C 1
ATOM 1089 O O . ARG A 1 127 ? 10.163 -5.033 -23.069 1.00 94.31 127 ARG A O 1
ATOM 1096 N N . ILE A 1 128 ? 9.930 -3.232 -24.399 1.00 93.94 128 ILE A N 1
ATOM 1097 C CA . ILE A 1 128 ? 11.122 -2.531 -23.907 1.00 93.94 128 ILE A CA 1
ATOM 1098 C C . ILE A 1 128 ? 10.899 -2.163 -22.439 1.00 93.94 128 ILE A C 1
ATOM 1100 O O . ILE A 1 128 ? 11.756 -2.404 -21.589 1.00 93.94 128 ILE A O 1
ATOM 1104 N N . LYS A 1 129 ? 9.708 -1.651 -22.115 1.00 93.44 129 LYS A N 1
ATOM 1105 C CA . LYS A 1 129 ? 9.333 -1.331 -20.736 1.00 93.44 129 LYS A CA 1
ATOM 1106 C C . LYS A 1 129 ? 9.206 -2.577 -19.857 1.00 93.44 129 LYS A C 1
ATOM 1108 O O . LYS A 1 129 ? 9.594 -2.533 -18.690 1.00 93.44 129 LYS A O 1
ATOM 1113 N N . GLN A 1 130 ? 8.697 -3.683 -20.403 1.00 95.00 130 GLN A N 1
ATOM 1114 C CA . GLN A 1 130 ? 8.645 -4.969 -19.699 1.00 95.00 130 GLN A CA 1
ATOM 1115 C C . GLN A 1 130 ? 10.033 -5.452 -19.289 1.00 95.00 130 GLN A C 1
ATOM 1117 O O . GLN A 1 130 ? 10.250 -5.744 -18.114 1.00 95.00 130 GLN A O 1
ATOM 1122 N N . GLU A 1 131 ? 10.973 -5.486 -20.232 1.00 95.75 131 GLU A N 1
ATOM 1123 C CA . GLU A 1 131 ? 12.358 -5.888 -19.974 1.00 95.75 131 GLU A CA 1
ATOM 1124 C C . GLU A 1 131 ? 13.023 -4.958 -18.953 1.00 95.75 131 GLU A C 1
ATOM 1126 O O . GLU A 1 131 ? 13.556 -5.434 -17.953 1.00 95.75 131 GLU A O 1
ATOM 1131 N N . ALA A 1 132 ? 12.871 -3.639 -19.112 1.00 95.19 132 ALA A N 1
ATOM 1132 C CA . ALA A 1 132 ? 13.431 -2.661 -18.181 1.00 95.19 132 ALA A CA 1
ATOM 1133 C C . ALA A 1 132 ? 12.907 -2.817 -16.739 1.00 95.19 132 ALA A C 1
ATOM 1135 O O . ALA A 1 132 ? 13.663 -2.646 -15.782 1.00 95.19 132 ALA A O 1
ATOM 1136 N N . ILE A 1 133 ? 11.619 -3.131 -16.553 1.00 96.00 133 ILE A N 1
ATOM 1137 C CA . ILE A 1 133 ? 11.055 -3.391 -15.218 1.00 96.00 133 ILE A CA 1
ATOM 1138 C C . ILE A 1 133 ? 11.580 -4.709 -14.647 1.00 96.00 133 ILE A C 1
ATOM 1140 O O . ILE A 1 133 ? 11.934 -4.760 -13.469 1.00 96.00 133 ILE A O 1
ATOM 1144 N N . 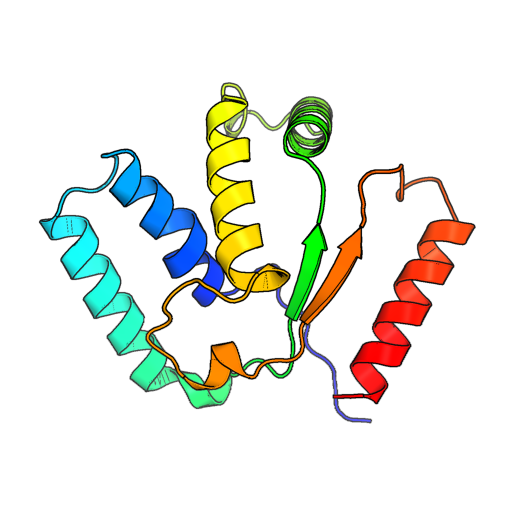ILE A 1 134 ? 11.648 -5.762 -15.465 1.00 96.25 134 ILE A N 1
ATOM 1145 C CA . ILE A 1 134 ? 12.166 -7.065 -15.036 1.00 96.25 134 ILE A CA 1
ATOM 1146 C C . ILE A 1 134 ? 13.622 -6.938 -14.580 1.00 96.25 134 ILE A C 1
ATOM 1148 O O . ILE A 1 134 ? 13.977 -7.495 -13.543 1.00 96.25 134 ILE A O 1
ATOM 1152 N N . ASP A 1 135 ? 14.449 -6.181 -15.298 1.00 97.19 135 ASP A N 1
ATOM 1153 C CA . ASP A 1 135 ? 15.851 -5.982 -14.930 1.00 97.19 135 ASP A CA 1
ATOM 1154 C C . ASP A 1 135 ? 15.996 -5.220 -13.609 1.00 97.19 135 ASP A C 1
ATOM 1156 O O . ASP A 1 135 ? 16.759 -5.654 -12.745 1.00 97.19 135 ASP A O 1
ATOM 1160 N N . LYS A 1 136 ? 15.183 -4.180 -13.374 1.00 97.62 136 LYS A N 1
ATOM 1161 C CA . LYS A 1 136 ? 15.127 -3.496 -12.068 1.00 97.62 136 LYS A CA 1
ATOM 1162 C C . LYS A 1 136 ? 14.728 -4.437 -10.930 1.00 97.62 136 LYS A C 1
ATOM 1164 O O . LYS A 1 136 ? 15.287 -4.354 -9.841 1.00 97.62 136 LYS A O 1
ATOM 1169 N N . VAL A 1 137 ? 13.766 -5.333 -11.165 1.00 97.62 137 VAL A N 1
ATOM 1170 C CA . VAL A 1 137 ? 13.353 -6.325 -10.159 1.00 97.62 137 VAL A CA 1
ATOM 1171 C C . VAL A 1 137 ? 14.482 -7.321 -9.891 1.00 97.62 137 VAL A C 1
ATOM 1173 O O . VAL A 1 137 ? 14.753 -7.618 -8.734 1.00 97.62 137 VAL A O 1
ATOM 1176 N N . ARG A 1 138 ? 15.184 -7.807 -10.923 1.00 96.56 138 ARG A N 1
ATOM 1177 C CA . ARG A 1 138 ? 16.338 -8.711 -10.754 1.00 96.56 138 ARG A CA 1
ATOM 1178 C C . ARG A 1 138 ? 17.469 -8.061 -9.963 1.00 96.56 138 ARG A C 1
ATOM 1180 O O . ARG A 1 138 ? 18.028 -8.700 -9.074 1.00 96.56 138 ARG A O 1
ATOM 1187 N N . GLU A 1 139 ? 17.791 -6.809 -10.272 1.00 97.06 139 GLU A N 1
ATOM 1188 C CA . GLU A 1 139 ? 18.803 -6.038 -9.547 1.00 97.06 139 GLU A CA 1
ATOM 1189 C C . GLU A 1 139 ? 18.410 -5.879 -8.076 1.00 97.06 139 GLU A C 1
ATOM 1191 O O . GLU A 1 139 ? 19.203 -6.187 -7.189 1.00 97.06 139 GLU A O 1
ATOM 1196 N N . PHE A 1 140 ? 17.154 -5.508 -7.812 1.00 97.50 140 PHE A N 1
ATOM 1197 C CA . PHE A 1 140 ? 16.634 -5.385 -6.454 1.00 97.50 140 PHE A CA 1
ATOM 1198 C C . PHE A 1 140 ? 16.702 -6.702 -5.676 1.00 97.50 140 PHE A C 1
ATOM 1200 O O . PHE A 1 140 ? 17.173 -6.712 -4.548 1.00 97.50 140 PHE A O 1
ATOM 1207 N N . LEU A 1 141 ? 16.311 -7.825 -6.283 1.00 95.62 141 LEU A N 1
ATOM 1208 C CA . L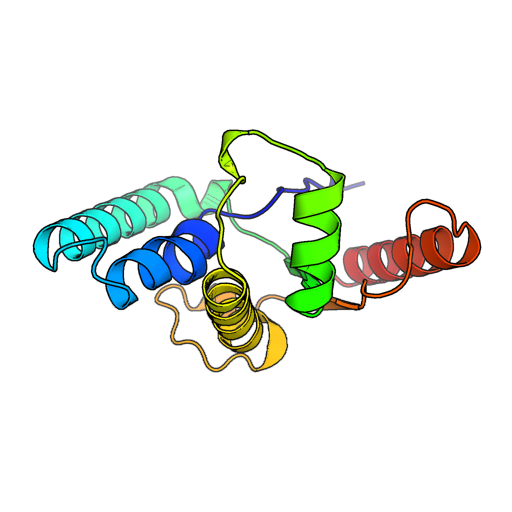EU A 1 141 ? 16.401 -9.143 -5.643 1.00 95.62 141 LEU A CA 1
ATOM 1209 C C . LEU A 1 141 ? 17.842 -9.599 -5.388 1.00 95.62 141 LEU A C 1
ATOM 1211 O O . LEU A 1 141 ? 18.060 -10.405 -4.496 1.00 95.62 141 LEU A O 1
ATOM 1215 N N . THR A 1 142 ? 18.812 -9.117 -6.169 1.00 93.50 142 THR A N 1
ATOM 1216 C CA . THR A 1 142 ? 20.240 -9.409 -5.948 1.00 93.50 142 THR A CA 1
ATOM 1217 C C . THR A 1 142 ? 20.813 -8.583 -4.793 1.00 93.50 142 THR A C 1
ATOM 1219 O O . THR A 1 142 ? 21.810 -8.971 -4.190 1.00 93.50 142 THR A O 1
ATOM 1222 N N . PHE A 1 143 ? 20.204 -7.429 -4.513 1.00 91.00 143 PHE A N 1
ATOM 1223 C CA . PHE A 1 143 ? 20.569 -6.550 -3.406 1.00 91.00 143 PHE A CA 1
ATOM 1224 C C . PHE A 1 143 ? 20.027 -7.028 -2.045 1.00 91.00 143 PHE A C 1
ATOM 1226 O O . PHE A 1 143 ? 20.658 -6.736 -1.029 1.00 91.00 143 PHE A O 1
ATOM 1233 N N . LEU A 1 144 ? 18.880 -7.722 -2.027 1.00 88.81 144 LEU A N 1
ATOM 1234 C CA . LEU A 1 144 ? 18.264 -8.306 -0.823 1.00 88.81 144 LEU A CA 1
ATOM 1235 C C . LEU A 1 144 ? 19.057 -9.504 -0.279 1.00 88.81 144 LEU A C 1
ATOM 1237 O O . LEU A 1 144 ? 19.159 -9.600 0.965 1.00 88.81 144 LEU A O 1
#

InterPro domains:
  IPR027417 P-loop containing nucleoside triphosphate hydrolase [G3DSA:3.40.50.300] (1-143)
  IPR027417 P-loop containing nucleoside triphosphate hydrolase [SSF52540] (4-141)
  IPR031314 Deoxynucleoside kinase domain [PF01712] (2-141)
  IPR050566 Deoxyribonucleoside Kinase [PTHR10513] (2-143)

Organism: NCBI:txid60296

Sequence (144 aa):
ENPVQFYERSVYSDRYVFASNLFECGDLTDTEWSVYQDWHTWLLNHFEPDITLNGIIYLRAPPQRCMQRLMHRGRDEERGIPLEYLEQLHFKHEAWLYHKNLRLDFGYLSELPVLVLDVDEDFKNDRIKQEAIIDKVREFLTFL

pLDDT: mean 94.62, std 4.9, range [61.41, 98.56]

Secondary structure (DSSP, 8-state):
-PPP---SS-HHHIIIIIIHHHHHHTSS-HHHHHHHHHHHHHHHHHHHHHH--S-EEEEE--HHHHHHHHHHH--GGGTT--HHHHHHHHHHHIIIIIS--S--SSTHHHHS-EEEEE--S--SS-HHHHHHHHHHHHHHHHH-

Radius of gyration: 16.92 Å; chains: 1; bounding box: 40×31×43 Å

Foldseek 3Di:
DPDDDDDPDDLCCVLQQPLVLCVVVVVDDPVRNVVVVVVSVVVCVVCVVVRPDQAEEAADEQLVLVVVVLVVVPDPVCPPPDSVSSVSSNVSCCCVQPVVPDDDPDVVSSVHHYHYDHDHDDPPPDVVNVVVVVVSVVVVVVVD